Protein AF-A0AAV3Q9F6-F1 (afdb_monomer_lite)

Radius of gyration: 22.67 Å; chains: 1; bounding box: 74×39×48 Å

Sequence (182 aa):
MSGLMPNLDKSTCYYAGTIDEQIAKLGEIMKISTCSLPVSIEKRVRQFLWSGSKDEKAHSKVAWSQISKKKDRGRLGIKRLRMWNMACMSFHIWNLCGTKETIWVKWIHTYKLRGQSFWVIEGKSINSWVWRKLLRLKEAVRAHVKVQIGSGCESSFLYDNWHQLGLLYKILNDIEISLMRI

pLDDT: mean 71.9, std 12.82, range [38.75, 90.25]

Structure (mmCIF, N/CA/C/O backbone):
data_AF-A0AAV3Q9F6-F1
#
_entry.id   AF-A0AAV3Q9F6-F1
#
loop_
_atom_site.group_PDB
_atom_site.id
_atom_site.type_symbol
_atom_site.label_atom_id
_atom_site.label_alt_id
_atom_site.label_comp_id
_atom_site.label_asym_id
_atom_site.label_entity_id
_atom_site.label_seq_id
_atom_site.pdbx_PDB_ins_code
_atom_site.Cartn_x
_atom_site.Cartn_y
_atom_site.Cartn_z
_atom_site.occupancy
_atom_site.B_iso_or_equiv
_atom_site.auth_seq_id
_atom_site.auth_comp_id
_atom_site.auth_asym_id
_atom_site.auth_atom_id
_atom_site.pdbx_PDB_model_num
ATOM 1 N N . MET A 1 1 ? 36.250 0.982 14.424 1.00 39.59 1 MET A N 1
ATOM 2 C CA . MET A 1 1 ? 35.628 1.773 13.339 1.00 39.59 1 MET A CA 1
ATOM 3 C C . MET A 1 1 ? 36.440 1.518 12.080 1.00 39.59 1 MET A C 1
ATOM 5 O O . MET A 1 1 ? 37.593 1.922 12.043 1.00 39.59 1 MET A O 1
ATOM 9 N N . SER A 1 2 ? 35.926 0.756 11.111 1.00 53.28 2 SER A N 1
ATOM 10 C CA . SER A 1 2 ? 36.657 0.499 9.862 1.00 53.28 2 SER A CA 1
ATOM 11 C C . SER A 1 2 ? 36.762 1.808 9.075 1.00 53.28 2 SER A C 1
ATOM 13 O O . SER A 1 2 ? 35.736 2.336 8.655 1.00 53.28 2 SER A O 1
ATOM 15 N N . GLY A 1 3 ? 37.973 2.339 8.891 1.00 55.78 3 GLY A N 1
ATOM 16 C CA . GLY A 1 3 ? 38.255 3.604 8.193 1.00 55.78 3 GLY A CA 1
ATOM 17 C C . GLY A 1 3 ? 38.019 3.583 6.677 1.00 55.78 3 GLY A C 1
ATOM 18 O O . GLY A 1 3 ? 38.695 4.292 5.940 1.00 55.78 3 GLY A O 1
ATOM 19 N N . LEU A 1 4 ? 37.094 2.754 6.190 1.00 64.12 4 LEU A N 1
ATOM 20 C CA . LEU A 1 4 ? 36.718 2.722 4.783 1.00 64.12 4 LEU A CA 1
ATOM 21 C C . LEU A 1 4 ? 35.781 3.896 4.501 1.00 64.12 4 LEU A C 1
ATOM 23 O O . LEU A 1 4 ? 34.646 3.925 4.979 1.00 64.12 4 LEU A O 1
ATOM 27 N N . MET A 1 5 ? 36.262 4.865 3.722 1.00 60.94 5 MET A N 1
ATOM 28 C CA . MET A 1 5 ? 35.412 5.944 3.233 1.00 60.94 5 MET A CA 1
ATOM 29 C C . MET A 1 5 ? 34.484 5.424 2.125 1.00 60.94 5 MET A C 1
ATOM 31 O O . MET A 1 5 ? 34.939 4.708 1.227 1.00 60.94 5 MET A O 1
ATOM 35 N N . PRO A 1 6 ? 33.185 5.768 2.160 1.00 60.94 6 PRO A N 1
ATOM 36 C CA . PRO A 1 6 ? 32.259 5.406 1.098 1.00 60.94 6 PRO A CA 1
ATOM 37 C C . PRO A 1 6 ? 32.682 6.071 -0.214 1.00 60.94 6 PRO A C 1
ATOM 39 O O . PRO A 1 6 ? 32.938 7.273 -0.268 1.00 60.94 6 PRO A O 1
ATOM 42 N N . ASN A 1 7 ? 32.742 5.285 -1.288 1.00 70.50 7 ASN A N 1
ATOM 43 C CA . ASN A 1 7 ? 33.014 5.801 -2.624 1.00 70.50 7 ASN A CA 1
ATOM 44 C C . ASN A 1 7 ? 31.791 6.596 -3.107 1.00 70.50 7 ASN A C 1
ATOM 46 O O . ASN A 1 7 ? 30.770 5.998 -3.451 1.00 70.50 7 ASN A O 1
ATOM 50 N N . LEU A 1 8 ? 31.886 7.925 -3.104 1.00 66.12 8 LEU A N 1
ATOM 51 C CA . LEU A 1 8 ? 30.766 8.824 -3.398 1.00 66.12 8 LEU A CA 1
ATOM 52 C C . LEU A 1 8 ? 30.279 8.718 -4.853 1.00 66.12 8 LEU A C 1
ATOM 54 O O . LEU A 1 8 ? 29.084 8.862 -5.093 1.00 66.12 8 LEU A O 1
ATOM 58 N N . ASP A 1 9 ? 31.157 8.358 -5.792 1.00 61.31 9 ASP A N 1
ATOM 59 C CA . ASP A 1 9 ? 30.806 8.195 -7.211 1.00 61.31 9 ASP A CA 1
ATOM 60 C C . ASP A 1 9 ? 29.992 6.920 -7.478 1.00 61.31 9 ASP A C 1
ATOM 62 O O . ASP A 1 9 ? 29.223 6.843 -8.435 1.00 61.31 9 ASP A O 1
ATOM 66 N N . LYS A 1 10 ? 30.149 5.898 -6.628 1.00 60.91 10 LYS A N 1
ATOM 67 C CA . LYS A 1 10 ? 29.454 4.603 -6.748 1.00 60.91 10 LYS A CA 1
ATOM 68 C C . LYS A 1 10 ? 28.320 4.423 -5.742 1.00 60.91 10 LYS A C 1
ATOM 70 O O . LYS A 1 10 ? 27.553 3.466 -5.854 1.00 60.91 10 LYS A O 1
ATOM 75 N N . SER A 1 11 ? 28.215 5.307 -4.754 1.00 61.34 11 SER A N 1
ATOM 76 C CA . SER A 1 11 ? 27.243 5.190 -3.669 1.00 61.34 11 SER A CA 1
ATOM 77 C C . SER A 1 11 ? 26.004 6.025 -3.967 1.00 61.34 11 SER A C 1
ATOM 79 O O . SER A 1 11 ? 26.081 7.211 -4.260 1.00 61.34 11 SER A O 1
ATOM 81 N N . THR A 1 12 ? 24.829 5.410 -3.869 1.00 64.44 12 THR A N 1
ATOM 82 C CA . THR A 1 12 ? 23.538 6.104 -3.952 1.00 64.44 12 THR A CA 1
ATOM 83 C C . THR A 1 12 ? 22.781 5.846 -2.662 1.00 64.44 12 THR A C 1
ATOM 85 O O . THR A 1 12 ? 22.624 4.692 -2.260 1.00 64.44 12 THR A O 1
ATOM 88 N N . CYS A 1 13 ? 22.310 6.909 -2.012 1.00 61.44 13 CYS A N 1
ATOM 89 C CA . CYS A 1 13 ? 21.528 6.781 -0.791 1.00 61.44 13 CYS A CA 1
ATOM 90 C C . CYS A 1 13 ? 20.035 6.810 -1.130 1.00 61.44 13 CYS A C 1
ATOM 92 O O . CYS A 1 13 ? 19.532 7.740 -1.769 1.00 61.44 13 CYS A O 1
ATOM 94 N N . TYR A 1 14 ? 19.323 5.763 -0.718 1.00 60.41 14 TYR A N 1
ATOM 95 C CA . TYR A 1 14 ? 17.892 5.632 -0.949 1.00 60.41 14 TYR A CA 1
ATOM 96 C C . TYR A 1 14 ? 17.132 6.056 0.298 1.00 60.41 14 TYR A C 1
ATOM 98 O O . TYR A 1 14 ? 17.262 5.441 1.355 1.00 60.41 14 TYR A O 1
ATOM 106 N N . TYR A 1 15 ? 16.292 7.077 0.158 1.00 56.91 15 TYR A N 1
ATOM 107 C CA . TYR A 1 15 ? 15.495 7.579 1.270 1.00 56.91 15 TYR A CA 1
ATOM 108 C C . TYR A 1 15 ? 14.070 7.049 1.171 1.00 56.91 15 TYR A C 1
ATOM 110 O O . TYR A 1 15 ? 13.404 7.139 0.134 1.00 56.91 15 TYR A O 1
ATOM 118 N N . ALA A 1 16 ? 13.592 6.504 2.286 1.00 50.00 16 ALA A N 1
ATOM 119 C CA . ALA A 1 16 ? 12.200 6.146 2.481 1.00 50.00 16 ALA A CA 1
ATOM 120 C C . ALA A 1 16 ? 11.535 7.212 3.358 1.00 50.00 16 ALA A C 1
ATOM 122 O O . ALA A 1 16 ? 11.753 7.257 4.563 1.00 50.00 16 ALA A O 1
ATOM 123 N N . GLY A 1 17 ? 10.679 8.047 2.771 1.00 52.78 17 GLY A N 1
ATOM 124 C CA . GLY A 1 17 ? 9.718 8.820 3.557 1.00 52.78 17 GLY A CA 1
ATOM 125 C C . GLY A 1 17 ? 10.135 10.185 4.093 1.00 52.78 17 GLY A C 1
ATOM 126 O O . GLY A 1 17 ? 9.424 10.738 4.939 1.00 52.78 17 GLY A O 1
ATOM 127 N N . THR A 1 18 ? 11.207 10.744 3.550 1.00 53.66 18 THR A N 1
ATOM 128 C CA . THR A 1 18 ? 11.637 12.133 3.742 1.00 53.66 18 THR A CA 1
ATOM 129 C C . THR A 1 18 ? 10.935 13.051 2.719 1.00 53.66 18 THR A C 1
ATOM 131 O O . THR A 1 18 ? 10.533 12.588 1.652 1.00 53.66 18 THR A O 1
ATOM 134 N N . ILE A 1 19 ? 10.700 14.324 3.059 1.00 58.84 19 ILE A N 1
ATOM 135 C CA . ILE A 1 19 ? 10.097 15.324 2.149 1.00 58.84 19 ILE A CA 1
ATOM 136 C C . ILE A 1 19 ? 11.129 15.659 1.060 1.00 58.84 19 ILE A C 1
ATOM 138 O O . ILE A 1 19 ? 12.307 15.757 1.393 1.00 58.84 19 ILE A O 1
ATOM 142 N N . ASP A 1 20 ? 10.726 15.840 -0.202 1.00 63.78 20 ASP A N 1
ATOM 143 C CA . ASP A 1 20 ? 11.662 16.059 -1.323 1.00 63.78 20 ASP A CA 1
ATOM 144 C C . ASP A 1 20 ? 12.642 17.227 -1.064 1.00 63.78 20 ASP A C 1
ATOM 146 O O . ASP A 1 20 ? 13.824 17.111 -1.375 1.00 63.78 20 ASP A O 1
ATOM 150 N N . GLU A 1 21 ? 12.208 18.289 -0.373 1.00 65.38 21 GLU A N 1
ATOM 151 C CA . GLU A 1 21 ? 13.080 19.386 0.090 1.00 65.38 21 GLU A CA 1
ATOM 152 C C . GLU A 1 21 ? 14.146 18.941 1.097 1.00 65.38 21 GLU A C 1
ATOM 154 O O . GLU A 1 21 ? 15.309 19.323 0.997 1.00 65.38 21 GLU A O 1
ATOM 159 N N . GLN A 1 22 ? 13.779 18.112 2.074 1.00 63.41 22 GLN A N 1
ATOM 160 C CA . GLN A 1 22 ? 14.730 17.578 3.049 1.00 63.41 22 GLN A CA 1
ATOM 161 C C . GLN A 1 22 ? 15.693 16.575 2.399 1.00 63.41 22 GLN A C 1
ATOM 163 O O . GLN A 1 22 ? 16.854 16.500 2.790 1.00 63.41 22 GLN A O 1
ATOM 168 N N . ILE A 1 23 ? 15.232 15.832 1.388 1.00 61.66 23 ILE A N 1
ATOM 169 C CA . ILE A 1 23 ? 16.061 14.934 0.572 1.00 61.66 23 ILE A CA 1
ATOM 170 C C . ILE A 1 23 ? 17.068 15.733 -0.265 1.00 61.66 23 ILE A C 1
ATOM 172 O O . ILE A 1 23 ? 18.224 15.321 -0.366 1.00 61.66 23 ILE A O 1
ATOM 176 N N . ALA A 1 24 ? 16.651 16.868 -0.833 1.00 66.69 24 ALA A N 1
ATOM 177 C CA . ALA A 1 24 ? 17.529 17.777 -1.566 1.00 66.69 24 ALA A CA 1
ATOM 178 C C . ALA A 1 24 ? 18.592 18.380 -0.636 1.00 66.69 24 ALA A C 1
ATOM 180 O O . ALA A 1 24 ? 19.782 18.281 -0.919 1.00 66.69 24 ALA A O 1
ATOM 181 N N . LYS A 1 25 ? 18.175 18.875 0.536 1.00 71.88 25 LYS A N 1
ATOM 182 C CA . LYS A 1 25 ? 19.069 19.462 1.545 1.00 71.88 25 LYS A CA 1
ATOM 183 C C . LYS A 1 25 ? 20.086 18.452 2.093 1.00 71.88 25 LYS A C 1
ATOM 185 O O . LYS A 1 25 ? 21.262 18.764 2.237 1.00 71.88 25 LYS A O 1
ATOM 190 N N . LEU A 1 26 ? 19.662 17.212 2.354 1.00 63.19 26 LEU A N 1
ATOM 191 C CA . LEU A 1 26 ? 20.564 16.118 2.744 1.00 63.19 26 LEU A CA 1
ATOM 192 C C . LEU A 1 26 ? 21.490 15.686 1.598 1.00 63.19 26 LEU A C 1
ATOM 194 O O . LEU A 1 26 ? 22.636 15.318 1.850 1.00 63.19 26 LEU A O 1
ATOM 198 N N . GLY A 1 27 ? 21.008 15.736 0.354 1.00 62.66 27 GLY A N 1
ATOM 199 C CA . GLY A 1 27 ? 21.807 15.470 -0.841 1.00 62.66 27 GLY A CA 1
ATOM 200 C C . GLY A 1 27 ? 22.929 16.486 -1.038 1.00 62.66 27 GLY A C 1
ATOM 201 O O . GLY A 1 27 ? 24.053 16.087 -1.330 1.00 62.66 27 GLY A O 1
ATOM 202 N N . GLU A 1 28 ? 22.657 17.771 -0.798 1.00 71.94 28 GLU A N 1
ATOM 203 C CA . GLU A 1 28 ? 23.665 18.840 -0.824 1.00 71.94 28 GLU A CA 1
ATOM 204 C C . GLU A 1 28 ? 24.713 18.671 0.281 1.00 71.94 28 GLU A C 1
ATOM 206 O O . GLU A 1 28 ? 25.910 18.756 0.011 1.00 71.94 28 GLU A O 1
ATOM 211 N N . ILE A 1 29 ? 24.278 18.366 1.511 1.00 73.88 29 ILE A N 1
ATOM 212 C CA . ILE A 1 29 ? 25.177 18.183 2.662 1.00 73.88 29 ILE A CA 1
ATOM 213 C C . ILE A 1 29 ? 26.095 16.973 2.461 1.00 73.88 29 ILE A C 1
ATOM 215 O O . ILE A 1 29 ? 27.293 17.050 2.726 1.00 73.88 29 ILE A O 1
ATOM 219 N N . MET A 1 30 ? 25.545 15.847 2.004 1.00 63.66 30 MET A N 1
ATOM 220 C CA . MET A 1 30 ? 26.303 14.598 1.902 1.00 63.66 30 MET A CA 1
ATOM 221 C C . MET A 1 30 ? 26.988 14.396 0.549 1.00 63.66 30 MET A C 1
ATOM 223 O O . MET A 1 30 ? 27.779 13.466 0.423 1.00 63.66 30 MET A O 1
ATOM 227 N N . LYS A 1 31 ? 26.706 15.241 -0.454 1.00 67.81 31 LYS A N 1
ATOM 228 C CA . LYS A 1 31 ? 27.210 15.115 -1.835 1.00 67.81 31 LYS A CA 1
ATOM 229 C C . LYS A 1 31 ? 26.937 13.739 -2.469 1.00 67.81 31 LYS A C 1
ATOM 231 O O . LYS A 1 31 ? 27.713 13.263 -3.290 1.00 67.81 31 LYS A O 1
ATOM 236 N N . ILE A 1 32 ? 25.838 13.086 -2.088 1.00 60.19 32 ILE A N 1
ATOM 237 C CA . ILE A 1 32 ? 25.428 11.765 -2.593 1.00 60.19 32 ILE A CA 1
ATOM 238 C C . ILE A 1 32 ? 24.116 11.919 -3.359 1.00 60.19 32 ILE A C 1
ATOM 240 O O . ILE A 1 32 ? 23.207 12.611 -2.905 1.00 60.19 32 ILE A O 1
ATOM 244 N N . SER A 1 33 ? 23.981 11.230 -4.496 1.00 54.31 33 SER A N 1
ATOM 245 C CA . SER A 1 33 ? 22.727 11.196 -5.257 1.00 54.31 33 SER A CA 1
ATOM 246 C C . SER A 1 33 ? 21.594 10.582 -4.420 1.00 54.31 33 SER A C 1
ATOM 248 O O . SER A 1 33 ? 21.730 9.477 -3.883 1.00 54.31 33 SER A O 1
ATOM 250 N N . THR A 1 34 ? 20.475 11.301 -4.299 1.00 51.78 34 THR A N 1
ATOM 251 C CA . THR A 1 34 ? 19.330 10.929 -3.460 1.00 51.78 34 THR A CA 1
ATOM 252 C C . THR A 1 34 ? 18.090 10.669 -4.314 1.00 51.78 34 THR A C 1
ATOM 254 O O . THR A 1 34 ? 17.833 11.364 -5.298 1.00 51.78 34 THR A O 1
ATOM 257 N N . CYS A 1 35 ? 17.319 9.619 -4.001 1.00 52.38 35 CYS A N 1
ATOM 258 C CA . CYS A 1 35 ? 16.144 9.272 -4.805 1.00 52.38 35 CYS A CA 1
ATOM 259 C C . CYS A 1 35 ? 15.118 8.383 -4.068 1.00 52.38 35 CYS A C 1
ATOM 261 O O . CYS A 1 35 ? 15.441 7.707 -3.088 1.00 52.38 35 CYS A O 1
ATOM 263 N N . SER A 1 36 ? 13.859 8.393 -4.532 1.00 60.44 36 SER A N 1
ATOM 264 C CA . SER A 1 36 ? 12.742 7.680 -3.893 1.00 60.44 36 SER A CA 1
ATOM 265 C C . SER A 1 36 ? 12.666 6.199 -4.299 1.00 60.44 36 SER A C 1
ATOM 267 O O . SER A 1 36 ? 12.569 5.853 -5.478 1.00 60.44 36 SER A O 1
ATOM 269 N N . LEU A 1 37 ? 12.657 5.308 -3.298 1.00 64.38 37 LEU A N 1
ATOM 270 C CA . L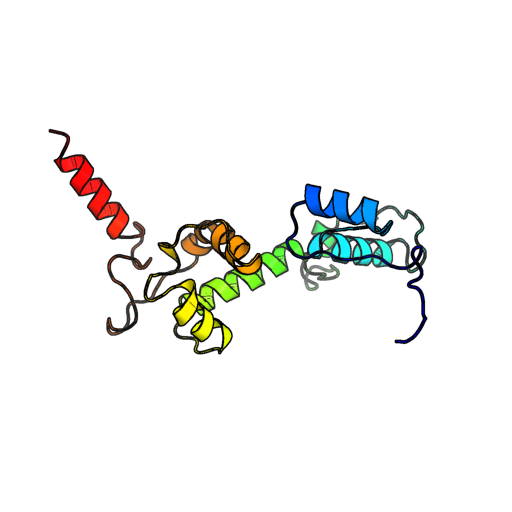EU A 1 37 ? 12.850 3.854 -3.448 1.00 64.38 37 LEU A CA 1
ATOM 271 C C . LEU A 1 37 ? 12.100 3.179 -4.623 1.00 64.38 37 LEU A C 1
ATOM 273 O O . LEU A 1 37 ? 12.765 2.515 -5.419 1.00 64.38 37 LEU A O 1
ATOM 277 N N . PRO A 1 38 ? 10.768 3.326 -4.815 1.00 69.38 38 PRO A N 1
ATOM 278 C CA . PRO A 1 38 ? 10.078 2.588 -5.878 1.00 69.38 38 PRO A CA 1
ATOM 279 C C . PRO A 1 38 ? 10.474 3.057 -7.282 1.00 69.38 38 PRO A C 1
ATOM 281 O O . PRO A 1 38 ? 10.535 2.251 -8.206 1.00 69.38 38 PRO A O 1
ATOM 284 N N . VAL A 1 39 ? 10.730 4.358 -7.447 1.00 70.88 39 VAL A N 1
ATOM 285 C CA . VAL A 1 39 ? 11.045 4.969 -8.745 1.00 70.88 39 VAL A CA 1
ATOM 286 C C . VAL A 1 39 ? 12.486 4.667 -9.129 1.00 70.88 39 VAL A C 1
ATOM 288 O O . VAL A 1 39 ? 12.754 4.331 -10.280 1.00 70.88 39 VAL A O 1
ATOM 291 N N . SER A 1 40 ? 13.403 4.731 -8.169 1.00 73.31 40 SER A N 1
ATOM 292 C CA . SER A 1 40 ? 14.827 4.508 -8.413 1.00 73.31 40 SER A CA 1
ATOM 293 C C . SER A 1 40 ? 15.144 3.060 -8.738 1.00 73.31 40 SER A C 1
ATOM 295 O O . SER A 1 40 ? 15.877 2.798 -9.689 1.00 73.31 40 SER A O 1
ATOM 297 N N . ILE A 1 41 ? 14.550 2.116 -8.002 1.00 80.31 41 ILE A N 1
ATOM 298 C CA . ILE A 1 41 ? 14.719 0.691 -8.296 1.00 80.31 41 ILE A CA 1
ATOM 299 C C . ILE A 1 41 ? 14.134 0.394 -9.679 1.00 80.31 41 ILE A C 1
ATOM 301 O O . ILE A 1 41 ? 14.796 -0.225 -10.506 1.00 80.31 41 ILE A O 1
ATOM 305 N N . GLU A 1 42 ? 12.933 0.896 -9.986 1.00 83.88 42 GLU A N 1
ATOM 306 C CA . GLU A 1 42 ? 12.323 0.679 -11.300 1.00 83.88 42 GLU A CA 1
ATOM 307 C C . GLU A 1 42 ? 13.153 1.315 -12.428 1.00 83.88 42 GLU A C 1
ATOM 309 O O . GLU A 1 42 ? 13.301 0.714 -13.491 1.00 83.88 42 GLU A O 1
ATOM 314 N N . LYS A 1 43 ? 13.761 2.486 -12.193 1.00 81.94 43 LYS A N 1
ATOM 315 C CA . LYS A 1 43 ? 14.706 3.127 -13.121 1.00 81.94 43 LYS A CA 1
ATOM 316 C C . LYS A 1 43 ? 15.949 2.266 -13.346 1.00 81.94 43 LYS A C 1
ATOM 318 O O . LYS A 1 43 ? 16.329 2.078 -14.496 1.00 81.94 43 LYS A O 1
ATOM 323 N N . ARG A 1 44 ? 16.542 1.705 -12.289 1.00 81.19 44 ARG A N 1
ATOM 324 C CA . ARG A 1 44 ? 17.728 0.842 -12.388 1.00 81.19 44 ARG A CA 1
ATOM 325 C C . ARG A 1 44 ? 17.428 -0.446 -13.150 1.00 81.19 44 ARG A C 1
ATOM 327 O O . ARG A 1 44 ? 18.205 -0.835 -14.012 1.00 81.19 44 ARG A O 1
ATOM 334 N N . VAL A 1 45 ? 16.273 -1.065 -12.897 1.00 84.44 45 VAL A N 1
ATOM 335 C CA . VAL A 1 45 ? 15.824 -2.251 -13.645 1.00 84.44 45 VAL A CA 1
ATOM 336 C C . VAL A 1 45 ? 15.584 -1.904 -15.118 1.00 84.44 45 VAL A C 1
ATOM 338 O O . VAL A 1 45 ? 15.972 -2.669 -15.996 1.00 84.44 45 VAL A O 1
ATOM 341 N N . ARG A 1 46 ? 14.983 -0.742 -15.410 1.00 85.62 46 ARG A N 1
ATOM 342 C CA . ARG A 1 46 ? 14.798 -0.254 -16.788 1.00 85.62 46 ARG A CA 1
ATOM 343 C C . ARG A 1 46 ? 16.123 -0.028 -17.506 1.00 85.62 46 ARG A C 1
ATOM 345 O O . ARG A 1 46 ? 16.239 -0.421 -18.659 1.00 85.62 46 ARG A O 1
ATOM 352 N N . GLN A 1 47 ? 17.086 0.609 -16.842 1.00 84.94 47 GLN A N 1
ATOM 353 C CA . GLN A 1 47 ? 18.427 0.825 -17.386 1.00 84.94 47 GLN A CA 1
ATOM 354 C C . GLN A 1 47 ? 19.083 -0.518 -17.684 1.00 84.94 47 GLN A C 1
ATOM 356 O O . GLN A 1 47 ? 19.384 -0.791 -18.835 1.00 84.94 47 GLN A O 1
ATOM 361 N N . PHE A 1 48 ? 19.146 -1.414 -16.699 1.00 86.00 48 PHE A N 1
ATOM 362 C CA . PHE A 1 48 ? 19.709 -2.747 -16.892 1.00 86.00 48 PHE A CA 1
ATOM 363 C C . PHE A 1 48 ? 19.085 -3.499 -18.079 1.00 86.00 48 PHE A C 1
ATOM 365 O O . PHE A 1 48 ? 19.800 -4.101 -18.873 1.00 86.00 48 PHE A O 1
ATOM 372 N N . LEU A 1 49 ? 17.760 -3.426 -18.242 1.00 86.81 49 LEU A N 1
ATOM 373 C CA . LEU A 1 49 ? 17.062 -4.111 -19.329 1.00 86.81 49 LEU A CA 1
ATOM 374 C C . LEU A 1 49 ? 17.445 -3.591 -20.727 1.00 86.81 49 LEU A C 1
ATOM 376 O O . LEU A 1 49 ? 17.401 -4.360 -21.684 1.00 86.81 49 LEU A O 1
ATOM 380 N N . TRP A 1 50 ? 17.779 -2.303 -20.863 1.00 86.50 50 TRP A N 1
ATOM 381 C CA . TRP A 1 50 ? 17.982 -1.662 -22.169 1.00 86.50 50 TRP A CA 1
ATOM 382 C C . TRP A 1 50 ? 19.429 -1.271 -22.481 1.00 86.50 50 TRP A C 1
ATOM 384 O O . TRP A 1 50 ? 19.801 -1.289 -23.651 1.00 86.50 50 TRP A O 1
ATOM 394 N N . SER A 1 51 ? 20.229 -0.924 -21.474 1.00 83.50 51 SER A N 1
ATOM 395 C CA . SER A 1 51 ? 21.645 -0.539 -21.590 1.00 83.50 51 SER A CA 1
ATOM 396 C C . SER A 1 51 ? 22.605 -1.564 -20.975 1.00 83.50 51 SER A C 1
ATOM 398 O O . SER A 1 51 ? 23.820 -1.417 -21.092 1.00 83.50 51 SER A O 1
ATOM 400 N N . GLY A 1 52 ? 22.092 -2.612 -20.319 1.00 80.31 52 GLY A N 1
ATOM 401 C CA . GLY A 1 52 ? 22.919 -3.560 -19.576 1.00 80.31 52 GLY A CA 1
ATOM 402 C C . GLY A 1 52 ? 23.569 -2.918 -18.346 1.00 80.31 52 GLY A C 1
ATOM 403 O O . GLY A 1 52 ? 23.017 -2.009 -17.730 1.00 80.31 52 GLY A O 1
ATOM 404 N N . SER A 1 53 ? 24.753 -3.403 -17.966 1.00 70.81 53 SER A N 1
ATOM 405 C CA . SER A 1 53 ? 25.486 -2.923 -16.781 1.00 70.81 53 SER A CA 1
ATOM 406 C C . SER A 1 53 ? 26.246 -1.612 -16.999 1.00 70.81 53 SER A C 1
ATOM 408 O O . SER A 1 53 ? 26.822 -1.084 -16.049 1.00 70.81 53 SER A O 1
ATOM 410 N N . LYS A 1 54 ? 26.288 -1.098 -18.232 1.00 69.25 54 LYS A N 1
ATOM 411 C CA . LYS A 1 54 ? 26.901 0.196 -18.529 1.00 69.25 54 LYS A CA 1
ATOM 412 C C . LYS A 1 54 ? 25.865 1.295 -18.288 1.00 69.25 54 LYS A C 1
ATOM 414 O O . LYS A 1 54 ? 24.734 1.192 -18.766 1.00 69.25 54 LYS A O 1
ATOM 419 N N . ASP A 1 55 ? 26.256 2.361 -17.588 1.00 64.44 55 ASP A N 1
ATOM 420 C CA . ASP A 1 55 ? 25.436 3.571 -17.374 1.00 64.44 55 ASP A CA 1
ATOM 421 C C . ASP A 1 55 ? 25.326 4.430 -18.660 1.00 64.44 55 ASP A C 1
ATOM 423 O O . ASP A 1 55 ? 25.291 5.660 -18.637 1.00 64.44 55 ASP A O 1
ATOM 427 N N . GLU A 1 56 ? 25.262 3.778 -19.820 1.00 68.75 56 GLU A N 1
ATOM 428 C CA . GLU A 1 56 ? 25.027 4.417 -21.106 1.00 68.75 56 GLU A CA 1
ATOM 429 C C . GLU A 1 56 ? 23.528 4.704 -21.268 1.00 68.75 56 GLU A C 1
ATOM 431 O O . GLU A 1 56 ? 22.659 3.905 -20.905 1.00 68.75 56 GLU A O 1
ATOM 436 N N . LYS A 1 57 ? 23.193 5.873 -21.822 1.00 65.19 57 LYS A N 1
ATOM 437 C CA . LYS A 1 57 ? 21.801 6.241 -22.101 1.00 65.19 57 LYS A CA 1
ATOM 438 C C . LYS A 1 57 ? 21.281 5.408 -23.277 1.00 65.19 57 LYS A C 1
ATOM 440 O O . LYS A 1 57 ? 21.415 5.813 -24.425 1.00 65.19 57 LYS A O 1
ATOM 445 N N . ALA A 1 58 ? 20.652 4.269 -22.995 1.00 67.25 58 ALA A N 1
ATOM 446 C CA . ALA A 1 58 ? 19.920 3.509 -24.005 1.00 67.25 58 ALA A CA 1
ATOM 447 C C . ALA A 1 58 ? 18.449 3.939 -24.077 1.00 67.25 58 ALA A C 1
ATOM 449 O O . ALA A 1 58 ? 17.779 4.141 -23.058 1.00 67.25 58 ALA A O 1
ATOM 450 N N . HIS A 1 59 ? 17.922 4.034 -25.297 1.00 74.06 59 HIS A N 1
ATOM 451 C CA . HIS A 1 59 ? 16.500 4.269 -25.518 1.00 74.06 59 HIS A CA 1
ATOM 452 C C . HIS A 1 59 ? 15.682 3.009 -25.209 1.00 74.06 59 HIS A C 1
ATOM 454 O O . HIS A 1 59 ? 16.011 1.898 -25.626 1.00 74.06 59 HIS A O 1
ATOM 460 N N . SER A 1 60 ? 14.571 3.194 -24.495 1.00 79.25 60 SER A N 1
ATOM 461 C CA . SER A 1 60 ? 13.618 2.122 -24.207 1.00 79.25 60 SER A CA 1
ATOM 462 C C . SER A 1 60 ? 12.931 1.679 -25.499 1.00 79.25 60 SER A C 1
ATOM 464 O O . SER A 1 60 ? 12.115 2.424 -26.035 1.00 79.25 60 SER A O 1
ATOM 466 N N . LYS A 1 61 ? 13.205 0.458 -25.977 1.00 83.44 61 LYS A N 1
ATOM 467 C CA . LYS A 1 61 ? 12.601 -0.064 -27.223 1.00 83.44 61 LYS A CA 1
ATOM 468 C C . LYS A 1 61 ? 11.109 -0.378 -27.079 1.00 83.44 61 LYS A C 1
ATOM 470 O O . LYS A 1 61 ? 10.377 -0.407 -28.059 1.00 83.44 61 LYS A O 1
ATOM 475 N N . VAL A 1 62 ? 10.648 -0.630 -25.852 1.00 85.06 62 VAL A N 1
ATOM 476 C CA . VAL A 1 62 ? 9.247 -0.949 -25.545 1.00 85.06 62 VAL A CA 1
ATOM 477 C C . VAL A 1 62 ? 8.791 -0.149 -24.332 1.00 85.06 62 VAL A C 1
ATOM 479 O O . VAL A 1 62 ? 9.524 -0.016 -23.354 1.00 85.06 62 VAL A O 1
ATOM 482 N N . ALA A 1 63 ? 7.562 0.369 -24.365 1.00 85.88 63 ALA A N 1
ATOM 483 C CA . ALA A 1 63 ? 6.980 1.064 -23.223 1.00 85.88 63 ALA A CA 1
ATOM 484 C C . ALA A 1 63 ? 6.912 0.151 -21.985 1.00 85.88 63 ALA A C 1
ATOM 486 O O . ALA A 1 63 ? 6.446 -0.990 -22.055 1.00 85.88 63 ALA A O 1
ATOM 487 N N . TRP A 1 64 ? 7.297 0.675 -20.819 1.00 84.94 64 TRP A N 1
ATOM 488 C CA . TRP A 1 64 ? 7.307 -0.095 -19.568 1.00 84.94 64 TRP A CA 1
ATOM 489 C C . TRP A 1 64 ? 5.933 -0.682 -19.208 1.00 84.94 64 TRP A C 1
ATOM 491 O O . TRP A 1 64 ? 5.825 -1.793 -18.693 1.00 84.94 64 TRP A O 1
ATOM 501 N N . SER A 1 65 ? 4.854 0.020 -19.566 1.00 83.38 65 SER A N 1
ATOM 502 C CA . SER A 1 65 ? 3.477 -0.447 -19.387 1.00 83.38 65 SER A CA 1
ATOM 503 C C . SER A 1 65 ? 3.165 -1.751 -20.130 1.00 83.38 65 SER A C 1
ATOM 505 O O . SER A 1 65 ? 2.318 -2.511 -19.658 1.00 83.38 65 SER A O 1
ATOM 507 N N . GLN A 1 66 ? 3.844 -2.018 -21.252 1.00 85.25 66 GLN A N 1
ATOM 508 C CA . GLN A 1 66 ? 3.717 -3.244 -22.044 1.00 85.25 66 GLN A CA 1
ATOM 509 C C . GLN A 1 66 ? 4.574 -4.373 -21.467 1.00 85.25 66 GLN A C 1
ATOM 511 O O . GLN A 1 66 ? 4.104 -5.503 -21.392 1.00 85.25 66 GLN A O 1
ATOM 516 N N . ILE A 1 67 ? 5.789 -4.062 -21.004 1.00 86.00 67 ILE A N 1
ATOM 517 C CA . ILE A 1 67 ? 6.697 -5.016 -20.343 1.00 86.00 67 ILE A CA 1
ATOM 518 C C . ILE A 1 67 ? 6.056 -5.597 -19.082 1.00 86.00 67 ILE A C 1
ATOM 520 O O . ILE A 1 67 ? 6.158 -6.798 -18.829 1.00 86.00 67 ILE A O 1
ATOM 524 N N . SER A 1 68 ? 5.368 -4.753 -18.310 1.00 83.94 68 SER A N 1
ATOM 525 C CA . SER A 1 68 ? 4.752 -5.154 -17.045 1.00 83.94 68 SER A CA 1
ATOM 526 C C . SER A 1 68 ? 3.493 -6.001 -17.161 1.00 83.94 68 SER A C 1
ATOM 528 O O . SER A 1 68 ? 2.944 -6.416 -16.140 1.00 83.94 68 SER A O 1
ATOM 530 N N . LYS A 1 69 ? 2.983 -6.232 -18.371 1.00 85.19 69 LYS A N 1
ATOM 531 C CA . LYS A 1 69 ? 1.859 -7.149 -18.564 1.00 85.19 69 LYS A CA 1
ATOM 532 C C . LYS A 1 69 ? 2.308 -8.582 -18.275 1.00 85.19 69 LYS A C 1
ATOM 534 O O . LYS A 1 69 ? 3.494 -8.896 -18.313 1.00 85.19 69 LYS A O 1
ATOM 539 N N . LYS A 1 70 ? 1.335 -9.437 -17.972 1.00 82.38 70 LYS A N 1
ATOM 540 C CA . LYS A 1 70 ? 1.546 -10.847 -17.644 1.00 82.38 70 LYS A CA 1
ATOM 541 C C . LYS A 1 70 ? 2.317 -11.594 -18.753 1.00 82.38 70 LYS A C 1
ATOM 543 O O . LYS A 1 70 ? 2.243 -11.229 -19.928 1.00 82.38 70 LYS A O 1
ATOM 548 N N . LYS A 1 71 ? 3.062 -12.632 -18.346 1.00 86.06 71 LYS A N 1
ATOM 549 C CA . LYS A 1 71 ? 3.902 -13.453 -19.237 1.00 86.06 71 LYS A CA 1
ATOM 550 C C . LYS A 1 71 ? 3.096 -14.252 -20.263 1.00 86.06 71 LYS A C 1
ATOM 552 O O . LYS A 1 71 ? 3.559 -14.425 -21.382 1.00 86.06 71 LYS A O 1
ATOM 557 N N . ASP A 1 72 ? 1.879 -14.651 -19.900 1.00 85.62 72 ASP A N 1
ATOM 558 C CA . ASP A 1 72 ? 0.890 -15.308 -20.772 1.00 85.62 72 ASP A CA 1
ATOM 559 C C . ASP A 1 72 ? 0.604 -14.530 -22.073 1.00 85.62 72 ASP A C 1
ATOM 561 O O . ASP A 1 72 ? 0.316 -15.123 -23.104 1.00 85.62 72 ASP A O 1
ATOM 565 N N . ARG A 1 73 ? 0.743 -13.200 -22.057 1.00 81.62 73 ARG A N 1
ATOM 566 C CA . ARG A 1 73 ? 0.569 -12.314 -23.217 1.00 81.62 73 ARG A CA 1
ATOM 567 C C . ARG A 1 73 ? 1.876 -12.037 -23.972 1.00 81.62 73 ARG A C 1
ATOM 569 O O . ARG A 1 73 ? 1.968 -11.020 -24.661 1.00 81.62 73 ARG A O 1
ATOM 576 N N . GLY A 1 74 ? 2.905 -12.869 -23.788 1.00 80.88 74 GLY A N 1
ATOM 577 C CA . GLY A 1 74 ? 4.209 -12.729 -24.451 1.00 80.88 74 GLY A CA 1
ATOM 578 C C . GLY A 1 74 ? 5.028 -11.523 -23.976 1.00 80.88 74 GLY A C 1
ATOM 579 O O . GLY A 1 74 ? 5.780 -10.929 -24.746 1.00 80.88 74 GLY A O 1
ATOM 580 N N . ARG A 1 75 ? 4.846 -11.090 -22.722 1.00 88.25 75 ARG A N 1
ATOM 581 C CA . ARG A 1 75 ? 5.559 -9.948 -22.112 1.00 88.25 75 ARG A CA 1
ATOM 582 C C . ARG A 1 75 ? 6.459 -10.428 -20.970 1.00 88.25 75 ARG A C 1
ATOM 584 O O . ARG A 1 75 ? 6.381 -11.582 -20.566 1.00 88.25 75 ARG A O 1
ATOM 591 N N . LEU A 1 76 ? 7.316 -9.563 -20.420 1.00 84.62 76 LEU A N 1
ATOM 592 C CA . LEU A 1 76 ? 8.273 -9.996 -19.388 1.00 84.62 76 LEU A CA 1
ATOM 593 C C . LEU A 1 76 ? 7.634 -10.253 -18.013 1.00 84.62 76 LEU A C 1
ATOM 595 O O . LEU A 1 76 ? 8.215 -10.970 -17.198 1.00 84.62 76 LEU A O 1
ATOM 599 N N . GLY A 1 77 ? 6.459 -9.688 -17.717 1.00 84.31 77 GLY A N 1
ATOM 600 C CA . GLY A 1 77 ? 5.814 -9.874 -16.412 1.00 84.31 77 GLY A CA 1
ATOM 601 C C . GLY A 1 77 ? 6.480 -9.113 -15.265 1.00 84.31 77 GLY A C 1
ATOM 602 O O . GLY A 1 77 ? 6.240 -9.436 -14.102 1.00 84.31 77 GLY A O 1
ATOM 603 N N . ILE A 1 78 ? 7.310 -8.107 -15.561 1.00 86.19 78 ILE A N 1
ATOM 604 C CA . ILE A 1 78 ? 7.972 -7.294 -14.533 1.00 86.19 78 ILE A CA 1
ATOM 605 C C . ILE A 1 78 ? 6.933 -6.400 -13.855 1.00 86.19 78 ILE A C 1
ATOM 607 O O . ILE A 1 78 ? 6.379 -5.486 -14.468 1.00 86.19 78 ILE A O 1
ATOM 611 N N . LYS A 1 79 ? 6.666 -6.638 -12.571 1.00 83.19 79 LYS A N 1
ATOM 612 C CA . LYS A 1 79 ? 5.670 -5.864 -11.821 1.00 83.19 79 LYS A CA 1
ATOM 613 C C . LYS A 1 79 ? 6.085 -4.392 -11.740 1.00 83.19 79 LYS A C 1
ATOM 615 O O . LYS A 1 79 ? 7.225 -4.082 -11.408 1.00 83.19 79 LYS A O 1
ATOM 620 N N . ARG A 1 80 ? 5.139 -3.476 -11.981 1.00 83.19 80 ARG A N 1
ATOM 621 C CA . ARG A 1 80 ? 5.349 -2.044 -11.706 1.00 83.19 80 ARG A CA 1
ATOM 622 C C . ARG A 1 80 ? 5.475 -1.866 -10.199 1.00 83.19 80 ARG A C 1
ATOM 624 O O . ARG A 1 80 ? 4.504 -2.119 -9.481 1.00 83.19 80 ARG A O 1
ATOM 631 N N . LEU A 1 81 ? 6.632 -1.420 -9.721 1.00 82.94 81 LEU A N 1
ATOM 632 C CA . LEU A 1 81 ? 6.925 -1.366 -8.289 1.00 82.94 81 LEU A CA 1
ATOM 633 C C . LEU A 1 81 ? 6.002 -0.391 -7.571 1.00 82.94 81 LEU A C 1
ATOM 635 O O . LEU A 1 81 ? 5.564 -0.668 -6.459 1.00 82.94 81 LEU A O 1
ATOM 639 N N . ARG A 1 82 ? 5.606 0.701 -8.234 1.00 79.88 82 ARG A N 1
ATOM 640 C CA . ARG A 1 82 ? 4.598 1.623 -7.694 1.00 79.88 82 ARG A CA 1
ATOM 641 C C . ARG A 1 82 ? 3.264 0.925 -7.410 1.00 79.88 82 ARG A C 1
ATOM 643 O O . ARG A 1 82 ? 2.710 1.106 -6.328 1.00 79.88 82 ARG A O 1
ATOM 650 N N . MET A 1 83 ? 2.760 0.131 -8.358 1.00 80.50 83 MET A N 1
ATOM 651 C CA . MET A 1 83 ? 1.495 -0.597 -8.189 1.00 80.50 83 MET A CA 1
ATOM 652 C C . MET A 1 83 ? 1.629 -1.700 -7.145 1.00 80.50 83 MET A C 1
ATOM 654 O O . MET A 1 83 ? 0.745 -1.875 -6.315 1.00 80.50 83 MET A O 1
ATOM 658 N N . TRP A 1 84 ? 2.753 -2.416 -7.159 1.00 82.62 84 TRP A N 1
ATOM 659 C CA . TRP A 1 84 ? 3.000 -3.487 -6.206 1.00 82.62 84 TRP A CA 1
ATOM 660 C C . TRP A 1 84 ? 3.121 -2.956 -4.774 1.00 82.62 84 TRP A C 1
ATOM 662 O O . TRP A 1 84 ? 2.489 -3.489 -3.872 1.00 82.62 84 TRP A O 1
ATOM 672 N N . ASN A 1 85 ? 3.814 -1.832 -4.576 1.00 84.50 85 ASN A N 1
ATOM 673 C CA . ASN A 1 85 ? 3.875 -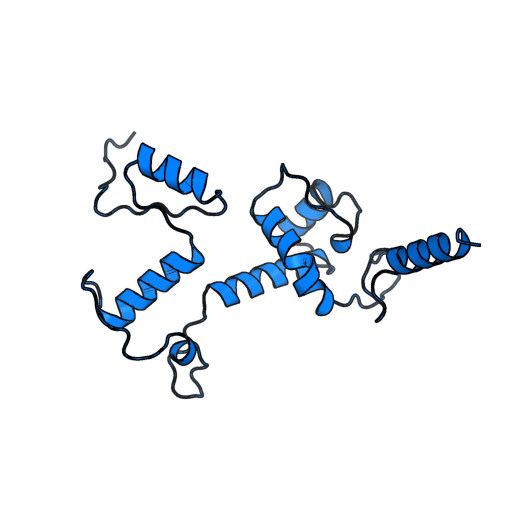1.149 -3.287 1.00 84.50 85 ASN A CA 1
ATOM 674 C C . ASN A 1 85 ? 2.488 -0.689 -2.810 1.00 84.50 85 ASN A C 1
ATOM 676 O O . ASN A 1 85 ? 2.159 -0.862 -1.642 1.00 84.50 85 ASN A O 1
ATOM 680 N N . MET A 1 86 ? 1.647 -0.140 -3.697 1.00 82.62 86 MET A N 1
ATOM 681 C CA . MET A 1 86 ? 0.260 0.192 -3.340 1.00 82.62 86 MET A CA 1
ATOM 682 C C . MET A 1 86 ? -0.534 -1.049 -2.917 1.00 82.62 86 MET A C 1
ATOM 684 O O . MET A 1 86 ? -1.255 -0.986 -1.924 1.00 82.62 86 MET A O 1
ATOM 688 N N . ALA A 1 87 ? -0.373 -2.175 -3.616 1.00 83.12 87 ALA A N 1
ATOM 689 C CA . ALA A 1 87 ? -1.024 -3.434 -3.261 1.00 83.12 87 ALA A CA 1
ATOM 690 C C . ALA A 1 87 ? -0.554 -3.960 -1.894 1.00 83.12 87 ALA A C 1
ATOM 692 O O . ALA A 1 87 ? -1.389 -4.281 -1.055 1.00 83.12 87 ALA A O 1
ATOM 693 N N . CYS A 1 88 ? 0.756 -3.967 -1.624 1.00 85.12 88 CYS A N 1
ATOM 694 C CA . CYS A 1 88 ? 1.301 -4.368 -0.323 1.00 85.12 88 CYS A CA 1
ATOM 695 C C . CYS A 1 88 ? 0.779 -3.475 0.812 1.00 85.12 88 CYS A C 1
ATOM 697 O O . CYS A 1 88 ? 0.340 -3.973 1.843 1.00 85.12 88 CYS A O 1
ATOM 699 N N . MET A 1 89 ? 0.748 -2.154 0.612 1.00 85.75 89 MET A N 1
ATOM 700 C CA . MET A 1 89 ? 0.196 -1.225 1.605 1.00 85.75 89 MET A CA 1
ATOM 701 C C . MET A 1 89 ? -1.307 -1.441 1.824 1.00 85.75 89 MET A C 1
ATOM 703 O O . MET A 1 89 ? -1.770 -1.397 2.959 1.00 85.75 89 MET A O 1
ATOM 707 N N . SER A 1 90 ? -2.060 -1.737 0.763 1.00 84.50 90 SER A N 1
ATOM 708 C CA . SER A 1 90 ? -3.490 -2.069 0.861 1.00 84.50 90 SER A CA 1
ATOM 709 C C . SER A 1 90 ? -3.712 -3.379 1.617 1.00 84.50 90 SER A C 1
ATOM 711 O O . SER A 1 90 ? -4.627 -3.475 2.426 1.00 84.50 90 SER A O 1
ATOM 713 N N . PHE A 1 91 ? -2.834 -4.365 1.424 1.00 84.94 91 PHE A N 1
ATOM 714 C CA . PHE A 1 91 ? -2.845 -5.613 2.182 1.00 84.94 91 PHE A CA 1
ATOM 715 C C . PHE A 1 91 ? -2.552 -5.390 3.673 1.00 84.94 91 PHE A C 1
ATOM 717 O O . PHE A 1 91 ? -3.163 -6.028 4.525 1.00 84.94 91 PHE A O 1
ATOM 724 N N . HIS A 1 92 ? -1.663 -4.455 4.019 1.00 87.12 92 HIS A N 1
ATOM 725 C CA . HIS A 1 92 ? -1.470 -4.061 5.415 1.00 87.12 92 HIS A CA 1
ATOM 726 C C . HIS A 1 92 ? -2.726 -3.420 6.014 1.00 87.12 92 HIS A C 1
ATOM 728 O O . HIS A 1 92 ? -3.086 -3.778 7.129 1.00 87.12 92 HIS A O 1
ATOM 734 N N . ILE A 1 93 ? -3.413 -2.538 5.277 1.00 86.94 93 ILE A N 1
ATOM 735 C CA . ILE A 1 93 ? -4.702 -1.964 5.711 1.00 86.94 93 ILE A CA 1
ATOM 736 C C . ILE A 1 93 ? -5.737 -3.073 5.918 1.00 86.94 93 ILE A C 1
ATOM 738 O O . ILE A 1 93 ? -6.373 -3.119 6.963 1.00 86.94 93 ILE A O 1
ATOM 742 N N . TRP A 1 94 ? -5.847 -4.010 4.973 1.00 85.19 94 TRP A N 1
ATOM 743 C CA . TRP A 1 94 ? -6.724 -5.174 5.105 1.00 85.19 94 TRP A CA 1
ATOM 744 C C . TRP A 1 94 ? -6.449 -5.958 6.393 1.00 85.19 94 TRP A C 1
ATOM 746 O O . TRP A 1 94 ? -7.373 -6.266 7.136 1.00 85.19 94 TRP A O 1
ATOM 756 N N . ASN A 1 95 ? -5.177 -6.231 6.700 1.00 85.69 95 ASN A N 1
ATOM 757 C CA . ASN A 1 95 ? -4.806 -6.942 7.925 1.00 85.69 95 ASN A CA 1
ATOM 758 C C . ASN A 1 95 ? -5.095 -6.142 9.204 1.00 85.69 95 ASN A C 1
ATOM 760 O O . ASN A 1 95 ? -5.299 -6.762 10.238 1.00 85.69 95 ASN A O 1
ATOM 764 N N . LEU A 1 96 ? -5.097 -4.804 9.155 1.00 85.56 96 LEU A N 1
ATOM 765 C CA . LEU A 1 96 ? -5.498 -3.976 10.299 1.00 85.56 96 LEU A CA 1
ATOM 766 C C . LEU A 1 96 ? -7.001 -4.059 10.572 1.00 85.56 96 LEU A C 1
ATOM 768 O O . LEU A 1 96 ? -7.400 -3.967 11.728 1.00 85.56 96 LEU A O 1
ATOM 772 N N . CYS A 1 97 ? -7.808 -4.213 9.522 1.00 80.94 97 CYS A N 1
ATOM 773 C CA . CYS A 1 97 ? -9.263 -4.329 9.621 1.00 80.94 97 CYS A CA 1
ATOM 774 C C . CYS A 1 97 ? -9.747 -5.764 9.868 1.00 80.94 97 CYS A C 1
ATOM 776 O O . CYS A 1 97 ? -10.886 -5.952 10.275 1.00 80.94 97 CYS A O 1
ATOM 778 N N . GLY A 1 98 ? -8.925 -6.766 9.560 1.00 76.81 98 GLY A N 1
ATOM 779 C CA . GLY A 1 98 ? -9.242 -8.173 9.787 1.00 76.81 98 GLY A CA 1
ATOM 780 C C . GLY A 1 98 ? -8.787 -8.680 11.155 1.00 76.81 98 GLY A C 1
ATOM 781 O O . GLY A 1 98 ? -8.069 -8.009 11.890 1.00 76.81 98 GLY A O 1
ATOM 782 N N . THR A 1 99 ? -9.115 -9.936 11.444 1.00 66.88 99 THR A N 1
ATOM 783 C CA . THR A 1 99 ? -8.804 -10.644 12.702 1.00 66.88 99 THR A CA 1
ATOM 784 C C . THR A 1 99 ? -7.350 -11.131 12.797 1.00 66.88 99 THR A C 1
ATOM 786 O O . THR A 1 99 ? -7.013 -12.043 13.551 1.00 66.88 99 THR A O 1
ATOM 789 N N . LYS A 1 100 ? -6.445 -10.579 11.978 1.00 75.12 100 LYS A N 1
ATOM 790 C CA . LYS A 1 100 ? -5.107 -11.149 11.800 1.00 75.12 100 LYS A CA 1
ATOM 791 C C . LYS A 1 100 ? -4.150 -10.694 12.900 1.00 75.12 100 LYS A C 1
ATOM 793 O O . LYS A 1 100 ? -3.652 -9.574 12.903 1.00 75.12 100 LYS A O 1
ATOM 798 N N . GLU A 1 101 ? -3.774 -11.624 13.762 1.00 77.88 101 GLU A N 1
ATOM 799 C CA . GLU A 1 101 ? -2.999 -11.382 14.982 1.00 77.88 101 GLU A CA 1
ATOM 800 C C . GLU A 1 101 ? -1.467 -11.259 14.811 1.00 77.88 101 GLU A C 1
ATOM 802 O O . GLU A 1 101 ? -0.683 -11.763 15.615 1.00 77.88 101 GLU A O 1
ATOM 807 N N . THR A 1 102 ? -0.981 -10.576 13.773 1.00 87.44 102 THR A N 1
ATOM 808 C CA . THR A 1 102 ? 0.477 -10.354 13.659 1.00 87.44 102 THR A CA 1
ATOM 809 C C . THR A 1 102 ? 0.982 -9.382 14.733 1.00 87.44 102 THR A C 1
ATOM 811 O O . THR A 1 102 ? 0.262 -8.463 15.118 1.00 87.44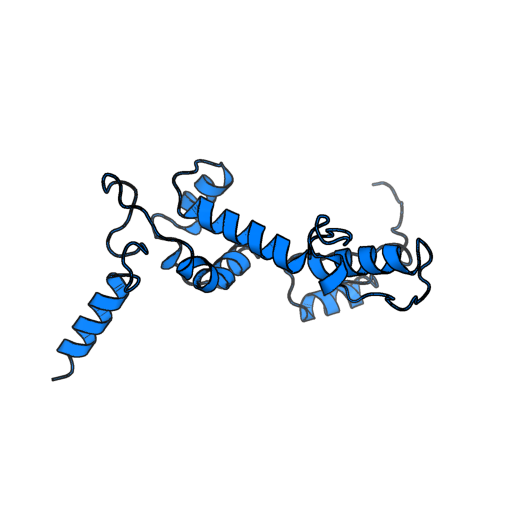 102 THR A O 1
ATOM 814 N N . ILE A 1 103 ? 2.246 -9.514 15.163 1.00 90.25 103 ILE A N 1
ATOM 815 C CA . ILE A 1 103 ? 2.877 -8.604 16.145 1.00 90.25 103 ILE A CA 1
ATOM 816 C C . ILE A 1 103 ? 2.730 -7.136 15.719 1.00 90.25 103 ILE A C 1
ATOM 818 O O . ILE A 1 103 ? 2.380 -6.280 16.529 1.00 90.25 103 ILE A O 1
ATOM 822 N N . TRP A 1 104 ? 2.947 -6.846 14.433 1.00 88.00 104 TRP A N 1
ATOM 823 C CA . TRP A 1 104 ? 2.789 -5.497 13.893 1.00 88.00 104 TRP A CA 1
ATOM 824 C C . TRP A 1 104 ? 1.339 -5.000 13.990 1.00 88.00 104 TRP A C 1
ATOM 826 O O . TRP A 1 104 ? 1.120 -3.869 14.413 1.00 88.00 104 TRP A O 1
ATOM 836 N N . VAL A 1 105 ? 0.351 -5.842 13.657 1.00 87.81 105 VAL A N 1
ATOM 837 C CA . VAL A 1 105 ? -1.077 -5.500 13.789 1.00 87.81 105 VAL A CA 1
ATOM 838 C C . VAL A 1 105 ? -1.433 -5.244 15.257 1.00 87.81 105 VAL A C 1
ATOM 840 O O . VAL A 1 105 ? -1.990 -4.190 15.551 1.00 87.81 105 VAL A O 1
ATOM 843 N N . LYS A 1 106 ? -1.029 -6.123 16.187 1.00 88.19 106 LYS A N 1
ATOM 844 C CA . LYS A 1 106 ? -1.246 -5.937 17.635 1.00 88.19 106 LYS A CA 1
ATOM 845 C C . LYS A 1 106 ? -0.644 -4.622 18.132 1.00 88.19 106 LYS A C 1
ATOM 847 O O . LYS A 1 106 ? -1.327 -3.834 18.774 1.00 88.19 106 LYS A O 1
ATOM 852 N N . TRP A 1 107 ? 0.603 -4.328 17.760 1.00 89.25 107 TRP A N 1
ATOM 853 C CA . TRP A 1 107 ? 1.264 -3.076 18.133 1.00 89.25 107 TRP A CA 1
ATOM 854 C C . TRP A 1 107 ? 0.525 -1.842 17.596 1.00 89.25 107 TRP A C 1
ATOM 856 O O . TRP A 1 107 ? 0.330 -0.864 18.318 1.00 89.25 107 TRP A O 1
ATOM 866 N N . ILE A 1 108 ? 0.074 -1.876 16.339 1.00 88.19 108 ILE A N 1
ATOM 867 C CA . ILE A 1 108 ? -0.707 -0.779 15.758 1.00 88.19 108 ILE A CA 1
ATOM 868 C C . ILE A 1 108 ? -2.033 -0.601 16.504 1.00 88.19 108 ILE A C 1
ATOM 870 O O . ILE A 1 108 ? -2.373 0.531 16.852 1.00 88.19 108 ILE A O 1
ATOM 874 N N . HIS A 1 109 ? -2.752 -1.688 16.792 1.00 85.81 109 HIS A N 1
ATOM 875 C CA . HIS A 1 109 ? -4.001 -1.640 17.553 1.00 85.81 109 HIS A CA 1
ATOM 876 C C . HIS A 1 109 ? -3.804 -1.011 18.935 1.00 85.81 109 HIS A C 1
ATOM 878 O O . HIS A 1 109 ? -4.505 -0.060 19.281 1.00 85.81 109 HIS A O 1
ATOM 884 N N . THR A 1 110 ? -2.783 -1.442 19.676 1.00 87.00 110 THR A N 1
ATOM 885 C CA . THR A 1 110 ? -2.501 -0.940 21.027 1.00 87.00 110 THR A CA 1
ATOM 886 C C . THR A 1 110 ? -2.024 0.515 21.036 1.00 87.00 110 THR A C 1
ATOM 888 O O . THR A 1 110 ? -2.517 1.325 21.818 1.00 87.00 110 THR A O 1
ATOM 891 N N . TYR A 1 111 ? -1.070 0.883 20.175 1.00 85.75 111 TYR A N 1
ATOM 892 C CA . TYR A 1 111 ? -0.372 2.171 20.295 1.00 85.75 111 TYR A CA 1
ATOM 893 C C . TYR A 1 111 ? -0.894 3.265 19.362 1.00 85.75 111 TYR A C 1
ATOM 895 O O . TYR A 1 111 ? -0.809 4.450 19.709 1.00 85.75 111 TYR A O 1
ATOM 903 N N . LYS A 1 112 ? -1.404 2.896 18.179 1.00 84.56 112 LYS A N 1
ATOM 904 C CA . LYS A 1 112 ? -1.866 3.845 17.152 1.00 84.56 112 LYS A CA 1
ATOM 905 C C . LYS A 1 112 ? -3.382 3.960 17.086 1.00 84.56 112 LYS A C 1
ATOM 907 O O . LYS A 1 112 ? -3.860 5.083 16.977 1.00 84.56 112 LYS A O 1
ATOM 912 N N . LEU A 1 113 ? -4.103 2.840 17.148 1.00 83.62 113 LEU A N 1
ATOM 913 C CA . LEU A 1 113 ? -5.564 2.831 17.067 1.00 83.62 113 LEU A CA 1
ATOM 914 C C . LEU A 1 113 ? -6.224 3.086 18.426 1.00 83.62 113 LEU A C 1
ATOM 916 O O . LEU A 1 113 ? -7.200 3.822 18.490 1.00 83.62 113 LEU A O 1
ATOM 920 N N . ARG A 1 114 ? -5.672 2.532 19.516 1.00 83.62 114 ARG A N 1
ATOM 921 C CA . ARG A 1 114 ? -6.167 2.716 20.896 1.00 83.62 114 ARG A CA 1
ATOM 922 C C . ARG A 1 114 ? -7.672 2.432 21.030 1.00 83.62 114 ARG A C 1
ATOM 924 O O . ARG A 1 114 ? -8.400 3.201 21.649 1.00 83.62 114 ARG A O 1
ATOM 931 N N . GLY A 1 115 ? -8.137 1.355 20.397 1.00 77.50 115 GLY A N 1
ATOM 932 C CA . GLY A 1 115 ? -9.551 0.958 20.386 1.00 77.50 115 GLY A CA 1
ATOM 933 C C . GLY A 1 115 ? -10.435 1.709 19.382 1.00 77.50 115 GLY A C 1
ATOM 934 O O . GLY A 1 115 ? -11.623 1.420 19.292 1.00 77.50 115 GLY A O 1
ATOM 935 N N . GLN A 1 116 ? -9.889 2.649 18.605 1.00 77.94 116 GLN A N 1
ATOM 936 C CA . GLN A 1 116 ? -10.617 3.316 17.524 1.00 77.94 116 GLN A CA 1
ATOM 937 C C . GLN A 1 116 ? -10.498 2.545 16.207 1.00 77.94 116 GLN A C 1
ATOM 939 O O . GLN A 1 116 ? -9.461 1.953 15.906 1.00 77.94 116 GLN A O 1
ATOM 944 N N . SER A 1 117 ? -11.532 2.616 15.366 1.00 79.44 117 SER A N 1
ATOM 945 C CA . SER A 1 117 ? -11.455 2.056 14.015 1.00 79.44 117 SER A CA 1
ATOM 946 C C . SER A 1 117 ? -10.439 2.826 13.164 1.00 79.44 117 SER A C 1
ATOM 948 O O . SER A 1 117 ? -10.390 4.062 13.175 1.00 79.44 117 SER A O 1
ATOM 950 N N . PHE A 1 118 ? -9.655 2.097 12.363 1.00 83.69 118 PHE A N 1
ATOM 951 C CA . PHE A 1 118 ? -8.683 2.673 11.426 1.00 83.69 118 PHE A CA 1
ATOM 952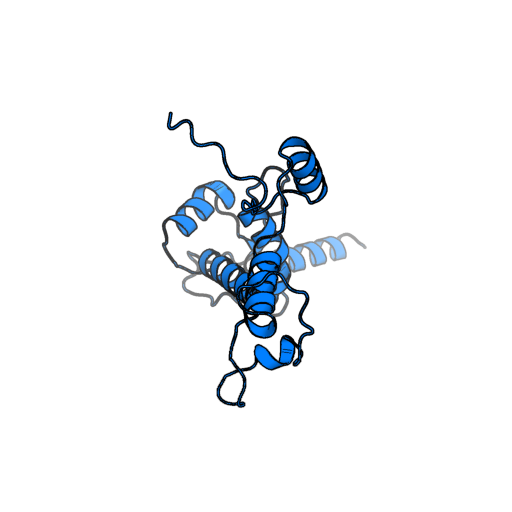 C C . PHE A 1 118 ? -9.315 3.723 10.495 1.00 83.69 118 PHE A C 1
ATOM 954 O O . PHE A 1 118 ? -8.660 4.693 10.107 1.00 83.69 118 PHE A O 1
ATOM 961 N N . TRP A 1 119 ? -10.599 3.564 10.162 1.00 83.06 119 TRP A N 1
ATOM 962 C CA . TRP A 1 119 ? -11.321 4.452 9.251 1.00 83.06 119 TRP A CA 1
ATOM 963 C C . TRP A 1 119 ? -11.565 5.849 9.823 1.00 83.06 119 TRP A C 1
ATOM 965 O O . TRP A 1 119 ? -11.607 6.820 9.063 1.00 83.06 119 TRP A O 1
ATOM 975 N N . VAL A 1 120 ? -11.673 5.965 11.146 1.00 80.88 120 VAL A N 1
ATOM 976 C CA . VAL A 1 120 ? -12.021 7.212 11.844 1.00 80.88 120 VAL A CA 1
ATOM 977 C C . VAL A 1 120 ? -10.790 8.074 12.104 1.00 80.88 120 VAL A C 1
ATOM 979 O O . VAL A 1 120 ? -10.885 9.294 12.155 1.00 80.88 120 VAL A O 1
ATOM 982 N N . ILE A 1 121 ? -9.609 7.466 12.200 1.00 82.25 121 ILE A N 1
ATOM 983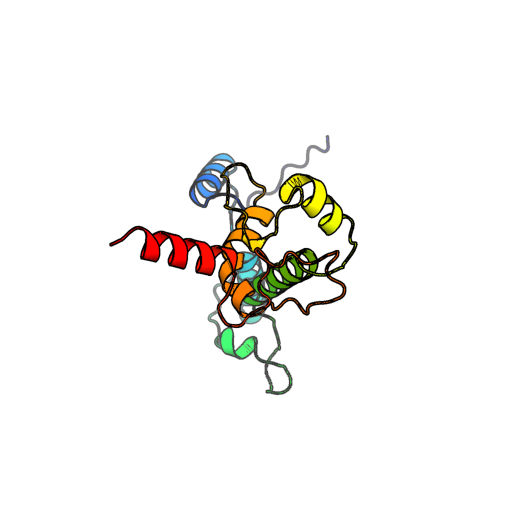 C CA . ILE A 1 121 ? -8.400 8.187 12.596 1.00 82.25 121 ILE A CA 1
ATOM 984 C C . ILE A 1 121 ? -7.977 9.200 11.535 1.00 82.25 121 ILE A C 1
ATOM 986 O O . ILE A 1 121 ? -7.839 8.894 10.341 1.00 82.25 121 ILE A O 1
ATOM 990 N N . GLU A 1 122 ? -7.707 10.410 12.013 1.00 74.75 122 GLU A N 1
ATOM 991 C CA . GLU A 1 122 ? -7.171 11.513 11.232 1.00 74.75 122 GLU A CA 1
ATOM 992 C C . GLU A 1 122 ? -5.652 11.627 11.402 1.00 74.75 122 GLU A C 1
ATOM 994 O O . GLU A 1 122 ? -5.069 11.352 12.457 1.00 74.75 122 GLU A O 1
ATOM 999 N N . GLY A 1 123 ? -4.974 11.995 10.316 1.00 64.62 123 GLY A N 1
ATOM 1000 C CA . GLY A 1 123 ? -3.518 12.014 10.258 1.00 64.62 123 GLY A CA 1
ATOM 1001 C C . GLY A 1 123 ? -2.905 13.163 11.049 1.00 64.62 123 GLY A C 1
ATOM 1002 O O . GLY A 1 123 ? -2.616 14.205 10.477 1.00 64.62 123 GLY A O 1
ATOM 1003 N N . LYS A 1 124 ? -2.607 12.953 12.336 1.00 59.66 124 LYS A N 1
ATOM 1004 C CA . LYS A 1 124 ? -1.741 13.874 13.099 1.00 59.66 124 LYS A CA 1
ATOM 1005 C C . LYS A 1 124 ? -0.304 13.858 12.547 1.00 59.66 124 LYS A C 1
ATOM 1007 O O . LYS A 1 124 ? 0.182 12.807 12.115 1.00 59.66 124 LYS A O 1
ATOM 1012 N N . SER A 1 125 ? 0.377 15.011 12.559 1.00 53.75 125 SER A N 1
ATOM 1013 C CA . SER A 1 125 ? 1.649 15.234 11.842 1.00 53.75 125 SER A CA 1
ATOM 1014 C C . SER A 1 125 ? 2.850 14.443 12.395 1.00 53.75 125 SER A C 1
ATOM 1016 O O . SER A 1 125 ? 3.762 14.122 11.634 1.00 53.75 125 SER A O 1
ATOM 1018 N N . ILE A 1 126 ? 2.819 14.029 13.669 1.00 58.19 126 ILE A N 1
ATOM 1019 C CA . ILE A 1 126 ? 3.909 13.303 14.358 1.00 58.19 126 ILE A CA 1
ATOM 1020 C C . ILE A 1 126 ? 3.727 11.783 14.214 1.00 58.19 126 ILE A C 1
ATOM 1022 O O . ILE A 1 126 ? 3.639 11.028 15.181 1.00 58.19 126 ILE A O 1
ATOM 1026 N N . ASN A 1 127 ? 3.588 11.303 12.982 1.00 69.50 127 ASN A N 1
ATOM 1027 C CA . ASN A 1 127 ? 3.389 9.881 12.718 1.00 69.50 127 ASN A CA 1
ATOM 1028 C C . ASN A 1 127 ? 4.462 9.312 11.797 1.00 69.50 127 ASN A C 1
ATOM 1030 O O . ASN A 1 127 ? 4.976 9.996 10.908 1.00 69.50 127 ASN A O 1
ATOM 1034 N N . SER A 1 128 ? 4.762 8.021 11.990 1.00 76.81 128 SER A N 1
ATOM 1035 C CA . SER A 1 128 ? 5.715 7.305 11.144 1.00 76.81 128 SER A CA 1
ATOM 1036 C C . SER A 1 128 ? 5.302 7.410 9.675 1.00 76.81 128 SER A C 1
ATOM 1038 O O . SER A 1 128 ? 4.118 7.504 9.337 1.00 76.81 128 SER A O 1
ATOM 1040 N N . TRP A 1 129 ? 6.284 7.413 8.774 1.00 76.19 129 TRP A N 1
ATOM 1041 C CA . TRP A 1 129 ? 6.013 7.540 7.342 1.00 76.19 129 TRP A CA 1
ATOM 1042 C C . TRP A 1 129 ? 5.048 6.467 6.832 1.00 76.19 129 TRP A C 1
ATOM 1044 O O . TRP A 1 129 ? 4.106 6.787 6.105 1.00 76.19 129 TRP A O 1
ATOM 1054 N N . VAL A 1 130 ? 5.254 5.217 7.257 1.00 79.12 130 VAL A N 1
ATOM 1055 C CA . VAL A 1 130 ? 4.384 4.093 6.895 1.00 79.12 130 VAL A CA 1
ATOM 1056 C C . VAL A 1 130 ? 2.947 4.407 7.304 1.00 79.12 130 VAL A C 1
ATOM 1058 O O . VAL A 1 130 ? 2.051 4.302 6.474 1.00 79.12 130 VAL A O 1
ATOM 1061 N N . TRP A 1 131 ? 2.731 4.902 8.528 1.00 82.88 131 TRP A N 1
ATOM 1062 C CA . TRP A 1 131 ? 1.403 5.283 9.012 1.00 82.88 131 TRP A CA 1
ATOM 1063 C C . TRP A 1 131 ? 0.769 6.391 8.172 1.00 82.88 131 TRP A C 1
ATOM 1065 O O . TRP A 1 131 ? -0.355 6.241 7.700 1.00 82.88 131 TRP A O 1
ATOM 1075 N N . ARG A 1 132 ? 1.510 7.470 7.886 1.00 82.00 132 ARG A N 1
ATOM 1076 C CA . ARG A 1 132 ? 1.028 8.546 7.001 1.00 82.00 132 ARG A CA 1
ATOM 1077 C C . ARG A 1 132 ? 0.655 8.013 5.618 1.00 82.00 132 ARG A C 1
ATOM 1079 O O . ARG A 1 132 ? -0.321 8.461 5.023 1.00 82.00 132 ARG A O 1
ATOM 1086 N N . LYS A 1 133 ? 1.422 7.058 5.088 1.00 81.62 133 LYS A N 1
ATOM 1087 C CA . LYS A 1 133 ? 1.167 6.470 3.772 1.00 81.62 133 LYS A CA 1
ATOM 1088 C C . LYS A 1 133 ? -0.052 5.544 3.776 1.00 81.62 133 LYS A C 1
ATOM 1090 O O . LYS A 1 133 ? -0.813 5.594 2.814 1.00 81.62 133 LYS A O 1
ATOM 1095 N N . LEU A 1 134 ? -0.263 4.771 4.843 1.00 85.94 134 LEU A N 1
ATOM 1096 C CA . LEU A 1 134 ? -1.480 3.978 5.049 1.00 85.94 134 LEU A CA 1
ATOM 1097 C C . LEU A 1 134 ? -2.710 4.890 5.144 1.00 85.94 134 LEU A C 1
ATOM 1099 O O . LEU A 1 134 ? -3.674 4.679 4.418 1.00 85.94 134 LEU A O 1
ATOM 1103 N N . LEU A 1 135 ? -2.641 5.969 5.932 1.00 86.00 135 LEU A N 1
ATOM 1104 C CA . LEU A 1 135 ? -3.733 6.943 6.045 1.00 86.00 135 LEU A CA 1
ATOM 1105 C C . LEU A 1 135 ? -4.047 7.650 4.717 1.00 86.00 135 LEU A C 1
ATOM 1107 O O . LEU A 1 135 ? -5.208 7.877 4.404 1.00 86.00 135 LEU A O 1
ATOM 1111 N N . ARG A 1 136 ? -3.039 7.950 3.886 1.00 83.88 136 ARG A N 1
ATOM 1112 C CA . ARG A 1 136 ? -3.260 8.498 2.532 1.00 83.88 136 ARG A CA 1
ATOM 1113 C C . ARG A 1 136 ? -3.945 7.511 1.584 1.00 83.88 136 ARG A C 1
ATOM 1115 O O . ARG A 1 136 ? -4.611 7.937 0.650 1.00 83.88 136 ARG A O 1
ATOM 1122 N N . LEU A 1 137 ? -3.744 6.209 1.785 1.00 83.44 137 LEU A N 1
ATOM 1123 C CA . LEU A 1 137 ? -4.399 5.154 1.004 1.00 83.44 137 LEU A CA 1
ATOM 1124 C C . LEU A 1 137 ? -5.764 4.753 1.577 1.00 83.44 137 LEU A C 1
ATOM 1126 O O . LEU A 1 137 ? -6.490 4.021 0.908 1.00 83.44 137 LEU A O 1
ATOM 1130 N N . LYS A 1 138 ? -6.118 5.257 2.766 1.00 84.75 138 LYS A N 1
ATOM 1131 C CA . LYS A 1 138 ? -7.340 4.932 3.506 1.00 84.75 138 LYS A CA 1
ATOM 1132 C C . LYS A 1 138 ? -8.576 4.995 2.618 1.00 84.75 138 LYS A C 1
ATOM 1134 O O . LYS A 1 138 ? -9.216 3.972 2.430 1.00 84.75 138 LYS A O 1
ATOM 1139 N N . GLU A 1 139 ? -8.861 6.140 2.002 1.00 81.38 139 GLU A N 1
ATOM 1140 C CA . GLU A 1 139 ? -10.088 6.311 1.206 1.00 81.38 139 GLU A CA 1
ATOM 1141 C C . GLU A 1 139 ? -10.108 5.448 -0.065 1.00 81.38 139 GLU A C 1
ATOM 1143 O O . GLU A 1 139 ? -11.134 4.862 -0.401 1.00 81.38 139 GLU A O 1
ATOM 1148 N N . ALA A 1 140 ? -8.964 5.286 -0.737 1.00 81.81 140 ALA A N 1
ATOM 1149 C CA . ALA A 1 140 ? -8.875 4.451 -1.936 1.00 81.81 140 ALA A CA 1
ATOM 1150 C C . ALA A 1 140 ? -9.120 2.963 -1.627 1.00 81.81 140 ALA A C 1
ATOM 1152 O O . ALA A 1 140 ? -9.752 2.251 -2.407 1.00 81.81 140 ALA A O 1
ATOM 1153 N N . VAL A 1 141 ? -8.619 2.485 -0.486 1.00 82.06 141 VAL A N 1
ATOM 1154 C CA . VAL A 1 141 ? -8.777 1.089 -0.059 1.00 82.06 141 VAL A CA 1
ATOM 1155 C C . VAL A 1 141 ? -10.151 0.855 0.557 1.00 82.06 141 VAL A C 1
ATOM 1157 O O . VAL A 1 141 ? -10.743 -0.189 0.320 1.00 82.06 141 VAL A O 1
ATOM 1160 N N . ARG A 1 142 ? -10.705 1.840 1.264 1.00 79.94 142 ARG A N 1
ATOM 1161 C CA . ARG A 1 142 ? -12.010 1.759 1.928 1.00 79.94 142 ARG A CA 1
ATOM 1162 C C . ARG A 1 142 ? -13.150 1.338 1.004 1.00 79.94 142 ARG A C 1
ATOM 1164 O O . ARG A 1 142 ? -13.972 0.526 1.407 1.00 79.94 142 ARG A O 1
ATOM 1171 N N . ALA A 1 143 ? -13.170 1.825 -0.237 1.00 74.88 143 ALA A N 1
ATOM 1172 C CA . ALA A 1 143 ? -14.168 1.421 -1.235 1.00 74.88 143 ALA A CA 1
ATOM 1173 C C . ALA A 1 143 ? -14.127 -0.086 -1.573 1.00 74.88 143 ALA A C 1
ATOM 1175 O O . ALA A 1 143 ? -15.115 -0.653 -2.031 1.00 74.88 143 ALA A O 1
ATOM 1176 N N . HIS A 1 144 ? -12.989 -0.736 -1.329 1.00 75.69 144 HIS A N 1
ATOM 1177 C CA . HIS A 1 144 ? -12.722 -2.134 -1.660 1.00 75.69 144 HIS A CA 1
ATOM 1178 C C . HIS A 1 144 ? -12.699 -3.050 -0.427 1.00 75.69 144 HIS A C 1
ATOM 1180 O O . HIS A 1 144 ? -12.534 -4.259 -0.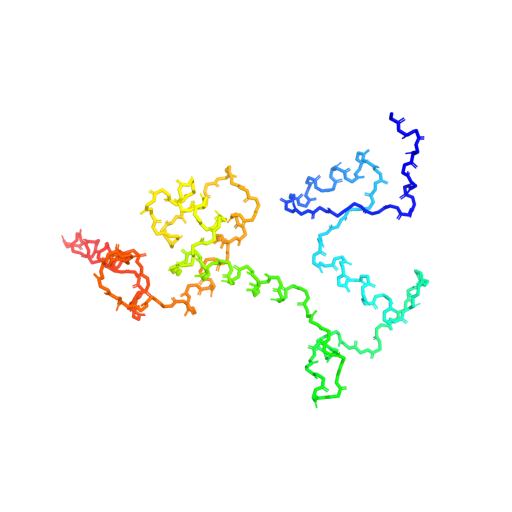573 1.00 75.69 144 HIS A O 1
ATOM 1186 N N . VAL A 1 145 ? -12.853 -2.494 0.780 1.00 71.62 145 VAL A N 1
ATOM 1187 C CA . VAL A 1 145 ? -12.859 -3.243 2.040 1.00 71.62 145 VAL A CA 1
ATOM 1188 C C . VAL A 1 145 ? -14.233 -3.122 2.678 1.00 71.62 145 VAL A C 1
ATOM 1190 O O . VAL A 1 145 ? -14.669 -2.032 3.047 1.00 71.62 145 VAL A O 1
ATOM 1193 N N . LYS A 1 146 ? -14.905 -4.266 2.802 1.00 66.50 146 LYS A N 1
ATOM 1194 C CA . LYS A 1 146 ? -16.182 -4.408 3.499 1.00 66.50 146 LYS A CA 1
ATOM 1195 C C . LYS A 1 146 ? -15.980 -5.336 4.682 1.00 66.50 146 LYS A C 1
ATOM 1197 O O . LYS A 1 146 ? -15.350 -6.383 4.536 1.00 66.50 146 LYS A O 1
ATOM 1202 N N . VAL A 1 147 ? -16.507 -4.947 5.832 1.00 65.31 147 VAL A N 1
ATOM 1203 C CA . VAL A 1 147 ? -16.504 -5.802 7.019 1.00 65.31 147 VAL A CA 1
ATOM 1204 C C . VAL A 1 147 ? -17.684 -6.763 6.910 1.00 65.31 147 VAL A C 1
ATOM 1206 O O . VAL A 1 147 ? -18.816 -6.327 6.710 1.00 65.31 147 VAL A O 1
ATOM 1209 N N . GLN A 1 148 ? -17.425 -8.068 7.000 1.00 57.69 148 GLN A N 1
ATOM 1210 C CA . GLN A 1 148 ? -18.488 -9.056 7.182 1.00 57.69 148 GLN A CA 1
ATOM 1211 C C . GLN A 1 148 ? -18.858 -9.086 8.665 1.00 57.69 148 GLN A C 1
ATOM 1213 O O . GLN A 1 148 ? -17.993 -9.289 9.514 1.00 57.69 148 GLN A O 1
ATOM 1218 N N . ILE A 1 149 ? -20.131 -8.838 8.971 1.00 53.44 149 ILE A N 1
ATOM 1219 C CA . ILE A 1 149 ? -20.628 -8.808 10.348 1.00 53.44 149 ILE A CA 1
ATOM 1220 C C . ILE A 1 149 ? -20.626 -10.244 10.893 1.00 53.44 149 ILE A C 1
ATOM 1222 O O . ILE A 1 149 ? -21.376 -11.091 10.413 1.00 53.44 149 ILE A O 1
ATOM 1226 N N . GLY A 1 150 ? -19.745 -10.506 11.862 1.00 59.31 150 GLY A N 1
ATOM 1227 C CA . GLY A 1 150 ? -19.736 -11.709 12.704 1.00 59.31 150 GLY A CA 1
ATOM 1228 C C . GLY A 1 150 ? -20.483 -11.475 14.026 1.00 59.31 150 GLY A C 1
ATOM 1229 O O . GLY A 1 150 ? -21.409 -10.671 14.074 1.00 59.31 150 GLY A O 1
ATOM 1230 N N . SER A 1 151 ? -20.072 -12.115 15.130 1.00 46.16 151 SER A N 1
ATOM 1231 C CA . SER A 1 151 ? -20.790 -12.078 16.426 1.00 46.16 151 SER A CA 1
ATOM 1232 C C . SER A 1 151 ? -20.745 -10.741 17.201 1.00 46.16 151 SER A C 1
ATOM 1234 O O . SER A 1 151 ? -20.950 -10.729 18.410 1.00 46.16 151 SER A O 1
ATOM 1236 N N . GLY A 1 152 ? -20.471 -9.607 16.549 1.00 52.28 152 GLY A N 1
ATOM 1237 C CA . GLY A 1 152 ? -20.592 -8.265 17.142 1.00 52.28 152 GLY A CA 1
ATOM 1238 C C . GLY A 1 152 ? -19.499 -7.837 18.136 1.00 52.28 152 GLY A C 1
ATOM 1239 O O . GLY A 1 152 ? -19.499 -6.683 18.551 1.00 52.28 152 GLY A O 1
ATOM 1240 N N . CYS A 1 153 ? -18.552 -8.709 18.500 1.00 53.09 153 CYS A N 1
ATOM 1241 C CA . CYS A 1 153 ? -17.521 -8.408 19.509 1.00 53.09 153 CYS A CA 1
ATOM 1242 C C . CYS A 1 153 ? -16.289 -7.667 18.952 1.00 53.09 153 CYS A C 1
ATOM 1244 O O . CYS A 1 153 ? -15.602 -6.975 19.697 1.00 53.09 153 CYS A O 1
ATOM 1246 N N . GLU A 1 154 ? -16.004 -7.806 17.654 1.00 52.22 154 GLU A N 1
ATOM 1247 C CA . GLU A 1 154 ? -14.782 -7.286 17.006 1.00 52.22 154 GLU A CA 1
ATOM 1248 C C . GLU A 1 154 ? -15.056 -6.178 15.976 1.00 52.22 154 GLU A C 1
ATOM 1250 O O . GLU A 1 154 ? -14.127 -5.609 15.407 1.00 52.22 154 GLU A O 1
ATOM 1255 N N . SER A 1 155 ? -16.328 -5.865 15.720 1.00 54.56 155 SER A N 1
ATOM 1256 C CA . SER A 1 155 ? -16.751 -4.929 14.676 1.00 54.56 155 SER A CA 1
ATOM 1257 C C . SER A 1 155 ? -17.576 -3.798 15.275 1.00 54.56 155 SER A C 1
ATOM 1259 O O . SER A 1 155 ? -18.611 -4.041 15.898 1.00 54.56 155 SER A O 1
ATOM 1261 N N . SER A 1 156 ? -17.158 -2.555 15.057 1.00 56.81 156 SER A N 1
ATOM 1262 C CA . SER A 1 156 ? -17.913 -1.392 15.500 1.00 56.81 156 SER A CA 1
ATOM 1263 C C . SER A 1 156 ? -19.017 -1.039 14.506 1.00 56.81 156 SER A C 1
ATOM 1265 O O . SER A 1 156 ? -18.761 -0.550 13.406 1.00 56.81 156 SER A O 1
ATOM 1267 N N . PHE A 1 157 ? -20.269 -1.211 14.931 1.00 55.97 157 PHE A N 1
ATOM 1268 C CA . PHE A 1 157 ? -21.465 -0.905 14.139 1.00 55.97 157 PHE A CA 1
ATOM 1269 C C . PHE A 1 157 ? -21.500 0.535 13.590 1.00 55.97 157 PHE A C 1
ATOM 1271 O O . PHE A 1 157 ? -21.991 0.772 12.491 1.00 55.97 157 PHE A O 1
ATOM 1278 N N . LEU A 1 158 ? -20.961 1.513 14.321 1.00 53.66 158 LEU A N 1
ATOM 1279 C CA . LEU A 1 158 ? -21.005 2.924 13.912 1.00 53.66 158 LEU A CA 1
ATOM 1280 C C . LEU A 1 158 ? -19.815 3.339 13.037 1.00 53.66 158 LEU A C 1
ATOM 1282 O O . LEU A 1 158 ? -19.946 4.229 12.190 1.00 53.66 158 LEU A O 1
ATOM 1286 N N . TYR A 1 159 ? -18.663 2.699 13.245 1.00 55.88 159 TYR A N 1
ATOM 1287 C CA . TYR A 1 159 ? -17.368 3.154 12.733 1.00 55.88 159 TYR A CA 1
ATOM 1288 C C . TYR A 1 159 ? -16.732 2.232 11.692 1.00 55.88 159 TYR A C 1
ATOM 1290 O O . TYR A 1 159 ? -15.702 2.602 11.124 1.00 55.88 159 TYR A O 1
ATOM 1298 N N . ASP A 1 160 ? -17.355 1.095 11.384 1.00 61.81 160 ASP A N 1
ATOM 1299 C CA . ASP A 1 160 ? -16.892 0.188 10.341 1.00 61.81 160 ASP A CA 1
ATOM 1300 C C . ASP A 1 160 ? -17.758 0.231 9.081 1.00 61.81 160 ASP A C 1
ATOM 1302 O O . ASP A 1 160 ? -18.953 0.522 9.096 1.00 61.81 160 ASP A O 1
ATOM 1306 N N . ASN A 1 161 ? -17.118 -0.034 7.942 1.00 62.81 161 ASN A N 1
ATOM 1307 C CA . ASN A 1 161 ? -17.744 0.021 6.626 1.00 62.81 161 ASN A CA 1
ATOM 1308 C C . ASN A 1 161 ? -18.457 -1.306 6.311 1.00 62.81 161 ASN A C 1
ATOM 1310 O O . ASN A 1 161 ? -17.929 -2.147 5.577 1.00 62.81 161 ASN A O 1
ATOM 1314 N N . TRP A 1 162 ? -19.627 -1.515 6.916 1.00 64.75 162 TRP A N 1
ATOM 1315 C CA . TRP A 1 162 ? -20.437 -2.729 6.742 1.00 64.75 162 TRP A CA 1
ATOM 1316 C C . TRP A 1 162 ? -21.639 -2.537 5.801 1.00 64.75 162 TRP A C 1
ATOM 1318 O O . TRP A 1 162 ? -22.166 -3.518 5.277 1.00 64.75 162 TRP A O 1
ATOM 1328 N N . HIS A 1 163 ? -22.048 -1.292 5.531 1.00 58.06 163 HIS A N 1
ATOM 1329 C CA . HIS A 1 163 ? -23.205 -0.961 4.693 1.00 58.06 163 HIS A CA 1
ATOM 1330 C C . HIS A 1 163 ? -22.801 -0.223 3.405 1.00 58.06 163 HIS A C 1
ATOM 1332 O O . HIS A 1 163 ? -21.790 0.475 3.361 1.00 58.06 163 HIS A O 1
ATOM 1338 N N . GLN A 1 164 ? -23.604 -0.337 2.339 1.00 58.28 164 GLN A N 1
ATOM 1339 C CA . GLN A 1 164 ? -23.314 0.296 1.037 1.00 58.28 164 GLN A CA 1
ATOM 1340 C C . GLN A 1 164 ? -23.267 1.834 1.097 1.00 58.28 164 GLN A C 1
ATOM 1342 O O . GLN A 1 164 ? -22.623 2.460 0.261 1.00 58.28 164 GLN A O 1
ATOM 1347 N N . LEU A 1 165 ? -23.915 2.427 2.104 1.00 57.31 165 LEU A N 1
ATOM 1348 C CA . LEU A 1 165 ? -23.979 3.876 2.330 1.00 57.31 165 LEU A CA 1
ATOM 1349 C C . LEU A 1 165 ? -22.746 4.438 3.069 1.00 57.31 165 LEU A C 1
ATOM 1351 O O . LEU A 1 165 ? -22.636 5.647 3.251 1.00 57.31 165 LEU A O 1
ATOM 1355 N N . GLY A 1 166 ? -21.798 3.591 3.482 1.00 63.06 166 GLY A N 1
ATOM 1356 C CA . GLY A 1 166 ? -20.610 4.007 4.227 1.00 63.06 166 GLY A CA 1
ATOM 1357 C C . GLY A 1 166 ? -20.781 3.903 5.746 1.00 63.06 166 GLY A C 1
ATOM 1358 O O . GLY A 1 166 ? -21.470 3.018 6.245 1.00 63.06 166 GLY A O 1
ATOM 1359 N N . LEU A 1 167 ? -20.106 4.782 6.497 1.00 63.78 167 LEU A N 1
ATOM 1360 C CA . LEU A 1 167 ? -20.139 4.764 7.967 1.00 63.78 167 LEU A CA 1
ATOM 1361 C C . LEU A 1 167 ? -21.453 5.337 8.475 1.00 63.78 167 LEU A C 1
ATOM 1363 O O . LEU A 1 167 ? -21.742 6.503 8.206 1.00 63.78 167 LEU A O 1
ATOM 1367 N N . LEU A 1 168 ? -22.174 4.573 9.292 1.00 63.97 168 LEU A N 1
ATOM 1368 C CA . LEU A 1 168 ? -23.388 5.067 9.936 1.00 63.97 168 LEU A CA 1
ATOM 1369 C C . LEU A 1 168 ? -23.141 6.309 10.791 1.00 63.97 168 LEU A C 1
ATOM 1371 O O . LEU A 1 168 ? -23.984 7.193 10.790 1.00 63.97 168 LEU A O 1
ATOM 1375 N N . TYR A 1 169 ? -21.981 6.431 11.446 1.00 64.31 169 TYR A N 1
ATOM 1376 C CA . TYR A 1 169 ? -21.622 7.651 12.177 1.00 64.31 169 TYR A CA 1
ATOM 1377 C C . TYR A 1 169 ? -21.719 8.918 11.309 1.00 64.31 169 TYR A C 1
ATOM 1379 O O . TYR A 1 169 ? -22.203 9.948 11.766 1.00 64.31 169 TYR A O 1
ATOM 1387 N N . LYS A 1 170 ? -21.294 8.847 10.040 1.00 63.38 170 LYS A N 1
ATOM 1388 C CA . LYS A 1 170 ? -21.407 9.996 9.132 1.00 63.38 170 LYS A CA 1
ATOM 1389 C C . LYS A 1 170 ? -22.859 10.278 8.766 1.00 63.38 170 LYS A C 1
ATOM 1391 O O . LYS A 1 170 ? -23.268 11.426 8.782 1.00 63.38 170 LYS A O 1
ATOM 1396 N N . ILE A 1 171 ? -23.625 9.226 8.488 1.00 66.31 171 ILE A N 1
ATOM 1397 C CA . ILE A 1 171 ? -25.033 9.338 8.096 1.00 66.31 171 ILE A CA 1
ATOM 1398 C C . ILE A 1 171 ? -25.869 9.912 9.245 1.00 66.31 171 ILE A C 1
ATOM 1400 O O . ILE A 1 171 ? -26.692 10.788 9.020 1.00 66.31 171 ILE A O 1
ATOM 1404 N N . LEU A 1 172 ? -25.638 9.457 10.477 1.00 65.50 172 LEU A N 1
ATOM 1405 C CA . LEU A 1 172 ? -26.348 9.943 11.659 1.00 65.50 172 LEU A CA 1
ATOM 1406 C C . LEU A 1 172 ? -26.017 11.407 11.959 1.00 65.50 172 LEU A C 1
ATOM 1408 O O . LEU A 1 172 ? -26.940 12.180 12.188 1.00 65.50 172 LEU A O 1
ATOM 1412 N N . ASN A 1 173 ? -24.745 11.808 11.863 1.00 65.81 173 ASN A N 1
ATOM 1413 C CA . ASN A 1 173 ? -24.375 13.219 11.992 1.00 65.81 173 ASN A CA 1
ATOM 1414 C C . ASN A 1 173 ? -24.995 14.083 10.883 1.00 65.81 173 ASN A C 1
ATOM 1416 O O . ASN A 1 173 ? -25.460 15.182 11.163 1.00 65.81 173 ASN A O 1
ATOM 1420 N N . ASP A 1 174 ? -25.039 13.606 9.636 1.00 62.16 174 ASP A N 1
ATOM 1421 C CA . ASP A 1 174 ? -25.669 14.346 8.532 1.00 62.16 174 ASP A CA 1
ATOM 1422 C C . ASP A 1 174 ? -27.196 14.486 8.723 1.00 62.16 174 ASP A C 1
ATOM 1424 O O . ASP A 1 174 ? -27.782 15.507 8.345 1.00 62.16 174 ASP A O 1
ATOM 1428 N N . ILE A 1 175 ? -27.844 13.492 9.346 1.00 62.75 175 ILE A N 1
ATOM 1429 C CA . ILE A 1 175 ? -29.270 13.531 9.708 1.00 62.75 175 ILE A CA 1
ATOM 1430 C C . ILE A 1 175 ? -29.513 14.494 10.879 1.00 62.75 175 ILE A C 1
ATOM 1432 O O . ILE A 1 175 ? -30.416 15.320 10.788 1.00 62.75 175 ILE A O 1
ATOM 1436 N N . GLU A 1 176 ? -28.703 14.453 11.942 1.00 56.22 176 GLU A N 1
ATOM 1437 C CA . GLU A 1 176 ? -28.799 15.401 13.067 1.00 56.22 176 GLU A CA 1
ATOM 1438 C C . GLU A 1 176 ? -28.588 16.852 12.610 1.00 56.22 176 GLU A C 1
ATOM 1440 O O . GLU A 1 176 ? -29.349 17.742 12.987 1.00 56.22 176 GLU A O 1
ATOM 1445 N N . ILE A 1 177 ? -27.616 17.092 11.722 1.00 52.69 177 ILE A N 1
ATOM 1446 C CA . ILE A 1 177 ? -27.358 18.415 11.135 1.00 52.69 177 ILE A CA 1
ATOM 1447 C C . ILE A 1 177 ? -28.514 18.862 10.222 1.00 52.69 177 ILE A C 1
ATOM 1449 O O . ILE A 1 177 ? -28.820 20.055 10.165 1.00 52.69 177 ILE A O 1
ATOM 1453 N N . SER A 1 178 ? -29.183 17.936 9.525 1.00 52.31 178 SER A N 1
ATOM 1454 C CA . SER A 1 178 ? -30.380 18.256 8.729 1.00 52.31 178 SER A CA 1
ATOM 1455 C C . SER A 1 178 ? -31.607 18.555 9.591 1.00 52.31 178 SER A C 1
ATOM 1457 O O . SER A 1 178 ? -32.422 19.388 9.205 1.00 52.31 178 SER A O 1
ATOM 1459 N N . LEU A 1 179 ? -31.739 17.921 10.760 1.00 48.03 179 LEU A N 1
ATOM 1460 C CA . LEU A 1 179 ? -32.849 18.144 11.693 1.00 48.03 179 LEU A CA 1
ATOM 1461 C C . LEU A 1 179 ? -32.685 19.421 12.537 1.00 48.03 179 LEU A C 1
ATOM 1463 O O . LEU A 1 179 ? -33.682 19.958 13.004 1.00 48.03 179 LEU A O 1
ATOM 1467 N N . MET A 1 180 ? -31.466 19.958 12.678 1.00 41.78 180 MET A N 1
ATOM 1468 C CA . MET A 1 180 ? -31.204 21.275 13.293 1.00 41.78 180 MET A CA 1
ATOM 1469 C C . MET A 1 180 ? -31.324 22.465 12.316 1.00 41.78 180 MET A C 1
ATOM 1471 O O . MET A 1 180 ? -30.980 23.590 12.673 1.00 41.78 180 MET A O 1
ATOM 1475 N N . ARG A 1 181 ? -31.772 22.239 11.073 1.00 39.78 181 ARG A N 1
ATOM 1476 C CA . ARG A 1 181 ? -31.880 23.264 10.015 1.00 39.78 181 ARG A CA 1
ATOM 1477 C C . ARG A 1 181 ? -33.313 23.730 9.707 1.00 39.78 181 ARG A C 1
ATOM 1479 O O . ARG A 1 181 ? -33.542 24.267 8.624 1.00 39.78 181 ARG A O 1
ATOM 1486 N N . ILE A 1 182 ? -34.249 23.564 10.641 1.00 38.75 182 ILE A N 1
ATOM 1487 C CA . ILE A 1 182 ? -35.623 24.093 10.549 1.00 38.75 182 ILE A CA 1
ATOM 1488 C C . ILE A 1 182 ? -35.824 25.167 11.612 1.00 38.75 182 ILE A C 1
ATOM 1490 O O . ILE A 1 182 ? -35.435 24.905 12.771 1.00 38.75 182 ILE A O 1
#

Secondary structure (DSSP, 8-state):
-------TTT-EEEESS--HHHHHHHHHHHT-EEEEHHHHHHHHHHHHHHHTTS------SS-HHHHTS-GGGTS-----HHHHHHHHHHHHHHHHHSS---HHHHHHIIIIITTS-TTT----SSS-HHHHHHHHHHHHHHTT------SSSS--TTTS--BTTB-HHHHHHHHHHHHT--

Organism: Lithospermum erythrorhizon (NCBI:txid34254)

Foldseek 3Di:
DPPDDDPQVPDADEDDQDDVVVQVVVCVVVVHHYDHPLVVVVVVVQCCVFVNPDPDDGDRPDDPVQQCDDCVVVHVVDHRSVVVVLVVLLVVLQCLLDPNDDPVSVCCCVPPQVPHDPLPDDDDPPDDSSNVVSNVCSVVSLVVDADDDDPPPRDDQQHGQHDPVGGVVVVVVVVVVVVVPD